Protein AF-A0A7K4FVN0-F1 (afdb_monomer_lite)

Structure (mmCIF, N/CA/C/O backbone):
data_AF-A0A7K4FVN0-F1
#
_entry.id   AF-A0A7K4FVN0-F1
#
loop_
_atom_site.group_PDB
_atom_site.id
_atom_site.type_symbol
_atom_site.label_atom_id
_atom_site.label_alt_id
_atom_site.label_comp_id
_atom_site.label_asym_id
_atom_site.label_entity_id
_atom_site.label_seq_id
_atom_site.pdbx_PDB_ins_code
_atom_site.Cartn_x
_atom_site.Cartn_y
_atom_site.Cartn_z
_atom_site.occupancy
_atom_site.B_iso_or_equiv
_atom_site.auth_seq_id
_atom_site.auth_comp_id
_atom_site.auth_asym_id
_atom_site.auth_atom_id
_atom_site.pdbx_PDB_model_num
ATOM 1 N N . MET A 1 1 ? -0.859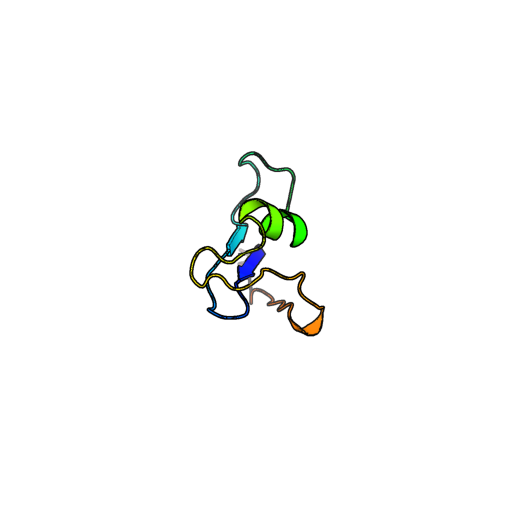 5.494 14.327 1.00 69.50 1 MET A N 1
ATOM 2 C CA . MET A 1 1 ? -0.493 5.417 12.899 1.00 69.50 1 MET A CA 1
ATOM 3 C C . MET A 1 1 ? -1.531 6.194 12.114 1.00 69.50 1 MET A C 1
ATOM 5 O O . MET A 1 1 ? -2.696 6.095 12.482 1.00 69.50 1 MET A O 1
ATOM 9 N N . VAL A 1 2 ? -1.125 6.981 11.118 1.00 82.00 2 VAL A N 1
ATOM 10 C CA . VAL A 1 2 ? -2.071 7.770 10.305 1.00 82.00 2 VAL A CA 1
ATOM 11 C C . VAL A 1 2 ? -2.349 7.057 8.984 1.00 82.00 2 VAL A C 1
ATOM 13 O O . VAL A 1 2 ? -3.506 6.842 8.650 1.00 82.00 2 VAL A O 1
ATOM 16 N N . VAL A 1 3 ? -1.300 6.609 8.282 1.00 89.56 3 VAL A N 1
ATOM 17 C CA . VAL A 1 3 ? -1.416 5.851 7.025 1.00 89.56 3 VAL A CA 1
ATOM 18 C C . VAL A 1 3 ? -0.395 4.716 6.999 1.00 89.56 3 VAL A C 1
ATOM 20 O O . VAL A 1 3 ? 0.751 4.890 7.418 1.00 89.56 3 VAL A O 1
ATOM 23 N N . ARG A 1 4 ? -0.810 3.546 6.508 1.00 92.31 4 ARG A N 1
ATOM 24 C CA . ARG A 1 4 ? 0.049 2.376 6.308 1.00 92.31 4 ARG A CA 1
ATOM 25 C C . ARG A 1 4 ? -0.328 1.671 5.008 1.00 92.31 4 ARG A C 1
ATOM 27 O O . ARG A 1 4 ? -1.495 1.348 4.813 1.00 92.31 4 ARG A O 1
ATOM 34 N N . TYR A 1 5 ? 0.665 1.368 4.178 1.00 94.56 5 TYR A N 1
ATOM 35 C CA . TYR A 1 5 ? 0.508 0.526 2.994 1.00 94.56 5 TYR A CA 1
ATOM 36 C C . TYR A 1 5 ? 0.977 -0.893 3.295 1.00 94.56 5 TYR A C 1
ATOM 38 O O . TYR A 1 5 ? 2.066 -1.097 3.833 1.00 94.56 5 TYR A O 1
ATOM 46 N N . THR A 1 6 ? 0.166 -1.881 2.924 1.00 95.44 6 THR A N 1
ATOM 47 C CA . THR A 1 6 ? 0.486 -3.300 3.122 1.00 95.44 6 THR A CA 1
ATOM 48 C C . THR A 1 6 ? 0.332 -4.077 1.825 1.00 95.44 6 THR A C 1
ATOM 50 O O . THR A 1 6 ? -0.540 -3.784 1.012 1.00 95.44 6 THR A O 1
ATOM 53 N N . CYS A 1 7 ? 1.198 -5.066 1.617 1.00 96.00 7 CYS A N 1
ATOM 54 C CA . CYS A 1 7 ? 1.087 -5.973 0.489 1.00 96.00 7 CYS A CA 1
ATOM 55 C C 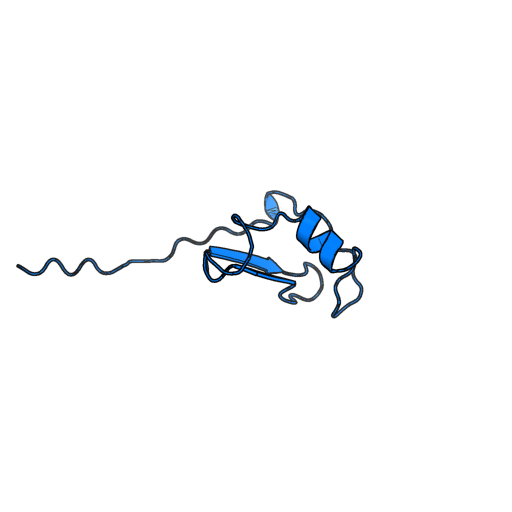. CYS A 1 7 ? -0.146 -6.863 0.665 1.00 96.00 7 CYS A C 1
ATOM 57 O O . CYS A 1 7 ? -0.205 -7.661 1.601 1.00 96.00 7 CYS A O 1
ATOM 59 N N . LYS A 1 8 ? -1.071 -6.792 -0.294 1.00 93.81 8 LYS A N 1
ATOM 60 C CA . LYS A 1 8 ? -2.294 -7.603 -0.335 1.00 93.81 8 LYS A CA 1
ATOM 61 C C . LYS A 1 8 ? -2.038 -9.110 -0.228 1.00 93.81 8 LYS A C 1
ATOM 63 O O . LYS A 1 8 ? -2.811 -9.819 0.400 1.00 93.81 8 LYS A O 1
ATOM 68 N N . LYS A 1 9 ? -0.944 -9.604 -0.823 1.00 95.88 9 LYS A N 1
ATOM 69 C CA . LYS A 1 9 ? -0.644 -11.044 -0.874 1.00 95.88 9 LYS A CA 1
ATOM 70 C C . LYS A 1 9 ? -0.016 -11.586 0.411 1.00 95.88 9 LYS A C 1
ATOM 72 O O . LYS A 1 9 ? -0.370 -12.674 0.841 1.00 95.88 9 LYS A O 1
ATOM 77 N N . CYS A 1 10 ? 0.968 -10.888 0.983 1.00 96.19 10 CYS A N 1
ATOM 78 C CA . CYS A 1 10 ? 1.787 -11.429 2.082 1.00 96.19 10 CYS A CA 1
ATOM 79 C C . CYS A 1 10 ? 1.747 -10.605 3.377 1.00 96.19 10 CYS A C 1
ATOM 81 O O . CYS A 1 10 ? 2.469 -10.929 4.320 1.00 96.19 10 CYS A O 1
ATOM 83 N N . GLY A 1 11 ? 0.974 -9.516 3.414 1.00 95.56 11 GLY A N 1
ATOM 84 C CA . GLY A 1 11 ? 0.831 -8.641 4.580 1.00 95.56 11 GLY A CA 1
AT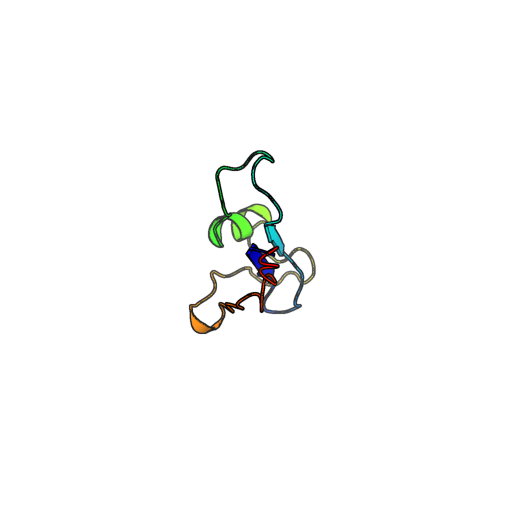OM 85 C C . GLY A 1 11 ? 2.063 -7.795 4.912 1.00 95.56 11 GLY A C 1
ATOM 86 O O . GLY A 1 11 ? 2.072 -7.114 5.933 1.00 95.56 11 GLY A O 1
ATOM 87 N N . PHE A 1 12 ? 3.111 -7.822 4.083 1.00 96.62 12 PHE A N 1
ATOM 88 C CA . PHE A 1 12 ? 4.318 -7.030 4.316 1.00 96.62 12 PHE A CA 1
ATOM 89 C C . PHE A 1 12 ? 4.009 -5.529 4.332 1.00 96.62 12 PHE A C 1
ATOM 91 O O . PHE A 1 12 ? 3.310 -5.036 3.447 1.00 96.62 12 PHE A O 1
ATOM 98 N N . GLU A 1 13 ? 4.544 -4.806 5.313 1.00 95.50 13 GLU A N 1
ATOM 99 C CA . GLU A 1 13 ? 4.397 -3.355 5.410 1.00 95.50 13 GLU A CA 1
ATOM 100 C C . GLU A 1 13 ? 5.307 -2.683 4.378 1.00 95.50 13 GLU A C 1
ATOM 102 O O . GLU A 1 13 ? 6.525 -2.675 4.519 1.00 95.50 13 GLU A O 1
ATOM 107 N N . LEU A 1 14 ? 4.702 -2.150 3.316 1.00 94.31 14 LEU A N 1
ATOM 108 C CA . LEU A 1 14 ? 5.421 -1.451 2.250 1.00 94.31 14 LEU A CA 1
ATOM 109 C C . LEU A 1 14 ? 5.815 -0.042 2.688 1.00 94.31 14 LEU A C 1
ATOM 111 O O . LEU A 1 14 ? 6.836 0.476 2.263 1.00 94.31 14 LEU A O 1
ATOM 115 N N . TYR A 1 15 ? 4.985 0.604 3.501 1.00 92.12 15 TYR A N 1
ATOM 116 C CA . TYR A 1 15 ? 5.262 1.947 3.984 1.00 92.12 15 TYR A CA 1
ATOM 117 C C . TYR A 1 15 ? 4.418 2.266 5.207 1.00 92.12 15 TYR A C 1
ATOM 119 O O . TYR A 1 15 ? 3.247 1.880 5.294 1.00 92.12 15 TYR A O 1
ATOM 127 N N . ARG A 1 16 ? 4.997 3.049 6.113 1.00 90.31 16 ARG A N 1
ATOM 128 C CA . ARG A 1 16 ? 4.330 3.589 7.290 1.00 90.31 16 ARG A CA 1
ATOM 129 C C . ARG A 1 16 ? 4.576 5.085 7.371 1.00 90.31 16 ARG A C 1
ATOM 131 O O . ARG A 1 16 ? 5.716 5.533 7.394 1.00 90.31 16 ARG A O 1
ATOM 138 N N . PHE A 1 17 ? 3.490 5.843 7.469 1.00 86.62 17 PHE A N 1
ATOM 139 C CA . PHE A 1 17 ? 3.553 7.266 7.765 1.00 86.62 17 PHE A CA 1
ATOM 140 C C . PHE A 1 17 ? 3.539 7.483 9.284 1.00 86.62 17 PHE A C 1
ATOM 142 O O . PHE A 1 17 ? 2.521 7.224 9.941 1.00 86.62 17 PHE A O 1
ATOM 149 N N . GLU A 1 18 ? 4.663 7.944 9.840 1.00 79.94 18 GLU A N 1
ATOM 150 C CA . GLU A 1 18 ? 4.823 8.156 11.287 1.00 79.94 18 GLU A CA 1
ATOM 151 C C . GLU A 1 18 ? 4.742 9.627 11.706 1.00 79.94 18 GLU A C 1
ATOM 153 O O . GLU A 1 18 ? 3.983 9.944 12.622 1.00 79.94 18 GLU A O 1
ATOM 158 N N . LYS A 1 19 ? 5.478 10.527 11.043 1.00 72.38 19 LYS A N 1
ATOM 159 C CA . LYS A 1 19 ? 5.522 11.957 11.383 1.00 72.38 19 LYS A CA 1
ATOM 160 C C . LYS A 1 19 ? 5.777 12.836 10.159 1.00 72.38 19 LYS A C 1
ATOM 162 O O . LYS A 1 19 ? 6.365 12.393 9.177 1.00 72.38 19 LYS A O 1
ATOM 167 N N . VAL A 1 20 ? 5.354 14.093 10.258 1.00 66.75 20 VAL A N 1
ATOM 168 C CA . VAL A 1 20 ? 5.728 15.167 9.325 1.00 66.75 20 VAL A CA 1
ATOM 169 C C . VAL A 1 20 ? 7.142 15.673 9.641 1.00 66.75 20 VAL A C 1
ATOM 171 O O . VAL A 1 20 ? 7.556 15.641 10.800 1.00 66.75 20 VAL A O 1
ATOM 174 N N . GLY A 1 21 ? 7.873 16.150 8.628 1.00 64.12 21 GLY A N 1
ATOM 175 C CA . GLY A 1 21 ? 9.180 16.805 8.815 1.00 64.12 21 GLY A CA 1
ATOM 176 C C . GLY A 1 21 ? 10.418 15.961 8.494 1.00 64.12 21 GLY A C 1
ATOM 177 O O . GLY A 1 21 ? 11.490 16.262 9.003 1.00 64.12 21 GLY A O 1
ATOM 178 N N . GLN A 1 22 ? 10.285 14.914 7.676 1.00 54.75 22 GLN A N 1
ATOM 179 C CA . GLN A 1 22 ? 11.391 14.025 7.292 1.00 54.75 22 GLN A CA 1
ATOM 180 C C . GLN A 1 22 ? 11.513 13.929 5.761 1.00 54.75 22 GLN A C 1
ATOM 182 O O . GLN A 1 22 ? 11.466 12.846 5.201 1.00 54.75 22 GLN A O 1
ATOM 187 N N . ASP A 1 23 ? 11.591 15.082 5.084 1.00 57.00 23 ASP A N 1
ATOM 188 C CA . ASP A 1 23 ? 11.881 15.199 3.637 1.00 57.00 23 ASP A CA 1
ATOM 189 C C . ASP A 1 23 ? 10.715 14.957 2.653 1.00 57.00 23 ASP A C 1
ATOM 191 O O . ASP A 1 23 ? 10.935 14.805 1.451 1.00 57.00 23 ASP A O 1
ATOM 195 N N . PHE A 1 24 ? 9.455 14.960 3.111 1.00 62.03 24 PHE A N 1
ATOM 196 C CA . PHE A 1 24 ? 8.302 14.837 2.206 1.00 62.03 24 PHE A CA 1
ATOM 197 C C . PHE A 1 24 ? 7.096 15.687 2.628 1.00 62.03 24 PHE A C 1
ATOM 199 O O . PHE A 1 24 ? 6.657 15.645 3.781 1.00 62.03 24 PHE A O 1
ATOM 206 N N . TYR A 1 25 ? 6.536 16.441 1.676 1.00 62.66 25 TYR A N 1
ATOM 207 C CA . TYR A 1 25 ? 5.313 17.223 1.862 1.00 62.66 25 TYR A CA 1
ATOM 208 C C . TYR A 1 25 ? 4.090 16.294 1.797 1.00 62.66 25 TYR A C 1
ATOM 210 O O . TYR A 1 25 ? 3.434 16.170 0.768 1.00 62.66 25 TYR A O 1
ATOM 218 N N . GLY A 1 26 ? 3.789 15.617 2.907 1.00 77.75 26 GLY A N 1
ATOM 219 C CA . GLY A 1 26 ? 2.530 14.889 3.095 1.00 77.75 26 GLY A CA 1
ATOM 220 C C . GLY A 1 26 ? 2.617 13.367 2.966 1.00 77.75 26 GLY A C 1
ATOM 221 O O . GLY A 1 26 ? 3.650 12.752 3.229 1.00 77.75 26 GLY A O 1
ATOM 222 N N . VAL A 1 27 ? 1.481 12.750 2.631 1.00 85.69 27 VAL A N 1
ATOM 223 C CA . VAL A 1 27 ? 1.316 11.291 2.562 1.00 85.69 27 VAL A CA 1
ATOM 224 C C . VAL A 1 27 ? 1.597 10.809 1.140 1.00 85.69 27 VAL A C 1
ATOM 226 O O . VAL A 1 27 ? 0.977 11.284 0.193 1.00 85.69 27 VAL A O 1
ATOM 229 N N . ARG A 1 28 ? 2.485 9.817 0.999 1.00 87.88 28 ARG A N 1
ATOM 230 C CA . ARG A 1 28 ? 2.748 9.128 -0.275 1.00 87.88 28 ARG A CA 1
ATOM 231 C C . ARG A 1 28 ? 1.475 8.504 -0.836 1.00 87.88 28 ARG A C 1
ATOM 233 O O . ARG A 1 28 ? 0.738 7.852 -0.098 1.00 87.88 28 ARG A O 1
ATOM 240 N N . THR A 1 29 ? 1.256 8.632 -2.135 1.00 90.94 29 THR A N 1
ATOM 241 C CA . THR A 1 29 ? 0.171 7.970 -2.872 1.00 90.94 29 THR A CA 1
ATOM 242 C C . THR A 1 29 ? 0.500 6.496 -3.161 1.00 90.94 29 THR A C 1
ATOM 244 O O . THR A 1 29 ? 1.677 6.125 -3.197 1.00 90.94 29 THR A O 1
ATOM 247 N N . PRO A 1 30 ? -0.500 5.632 -3.432 1.00 92.44 30 PRO A N 1
ATOM 248 C CA . PRO A 1 30 ? -0.243 4.241 -3.815 1.00 92.44 30 PRO A CA 1
ATOM 249 C C . PRO A 1 30 ? 0.683 4.112 -5.036 1.00 92.44 30 PRO A C 1
ATOM 251 O O . PRO A 1 30 ? 1.546 3.234 -5.074 1.00 92.44 30 PRO A O 1
ATOM 254 N N . SER A 1 31 ? 0.540 5.014 -6.013 1.00 93.38 31 SER A N 1
ATOM 255 C CA . SER A 1 31 ? 1.372 5.053 -7.219 1.00 93.38 31 SER A CA 1
ATOM 256 C C . SER A 1 31 ? 2.842 5.325 -6.901 1.00 93.38 31 SER A C 1
ATOM 258 O O . SER A 1 31 ? 3.718 4.693 -7.482 1.00 93.38 31 SER A O 1
ATOM 260 N N . GLU A 1 32 ? 3.136 6.208 -5.945 1.00 92.12 32 GLU A N 1
ATOM 261 C CA . GLU A 1 32 ? 4.513 6.447 -5.501 1.00 92.12 32 GLU A CA 1
ATOM 262 C C . GLU A 1 32 ? 5.103 5.236 -4.783 1.00 92.12 32 GLU A C 1
ATOM 264 O O . GLU A 1 32 ? 6.240 4.861 -5.062 1.00 92.12 32 GLU A O 1
ATOM 269 N N . ILE A 1 33 ? 4.328 4.585 -3.904 1.00 93.44 33 ILE A N 1
ATOM 270 C CA . ILE A 1 33 ? 4.762 3.346 -3.242 1.00 93.44 33 ILE A CA 1
ATOM 271 C C . ILE A 1 33 ? 5.102 2.278 -4.283 1.00 93.44 33 ILE A C 1
ATOM 273 O O . ILE A 1 33 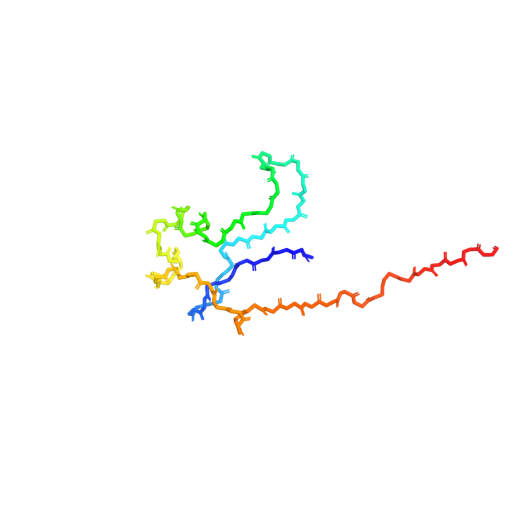? 6.126 1.604 -4.173 1.00 93.44 33 ILE A O 1
ATOM 277 N N . ARG A 1 34 ? 4.283 2.152 -5.332 1.00 94.38 34 ARG A N 1
ATOM 278 C CA . ARG A 1 34 ? 4.550 1.247 -6.452 1.00 94.38 34 ARG A CA 1
ATOM 279 C C . ARG A 1 34 ? 5.869 1.589 -7.151 1.00 94.38 34 ARG A C 1
ATOM 281 O O . ARG A 1 34 ? 6.658 0.678 -7.396 1.00 94.38 34 ARG A O 1
ATOM 288 N N . SER A 1 35 ? 6.123 2.864 -7.442 1.00 93.62 35 SER A N 1
ATOM 289 C CA . SER A 1 35 ? 7.354 3.313 -8.108 1.00 93.62 35 SER A CA 1
ATOM 290 C C . SER A 1 35 ? 8.613 3.055 -7.276 1.00 93.62 35 SER A C 1
ATOM 292 O O . SER A 1 35 ? 9.608 2.593 -7.826 1.00 93.62 35 SER A O 1
ATOM 294 N N . ILE A 1 36 ? 8.560 3.273 -5.956 1.00 92.94 36 ILE A N 1
ATOM 295 C CA . ILE A 1 36 ? 9.690 3.037 -5.035 1.00 92.94 36 ILE A CA 1
ATOM 296 C C . ILE A 1 36 ? 10.185 1.586 -5.107 1.00 92.94 36 ILE A C 1
ATOM 298 O O . ILE A 1 36 ? 11.386 1.336 -5.060 1.00 92.94 36 ILE A O 1
ATOM 302 N N . TYR A 1 37 ? 9.266 0.631 -5.258 1.00 94.81 37 TYR A N 1
ATOM 303 C CA . TYR A 1 37 ? 9.585 -0.797 -5.297 1.00 94.81 37 TYR A CA 1
ATOM 304 C C . TYR A 1 37 ? 9.599 -1.393 -6.715 1.00 94.81 37 TYR A C 1
ATOM 306 O O . TYR A 1 37 ? 9.478 -2.608 -6.878 1.00 94.81 37 TYR A O 1
ATOM 314 N N . GLY A 1 38 ? 9.688 -0.569 -7.766 1.00 95.06 38 GLY A N 1
ATOM 315 C CA . GLY A 1 38 ? 9.720 -1.060 -9.151 1.00 95.06 38 GLY A CA 1
ATOM 316 C C . GLY A 1 38 ? 8.484 -1.887 -9.537 1.00 95.06 38 GLY A C 1
ATOM 317 O O . GLY A 1 38 ? 8.561 -2.817 -10.338 1.00 95.06 38 GLY A O 1
ATOM 318 N N . GLY A 1 39 ? 7.338 -1.600 -8.920 1.00 95.50 39 GLY A N 1
ATOM 319 C CA . GLY A 1 39 ? 6.075 -2.280 -9.179 1.00 95.50 39 GLY A CA 1
ATOM 320 C C . GLY A 1 39 ? 5.900 -3.649 -8.523 1.00 95.50 39 GLY A C 1
ATOM 321 O O . GLY A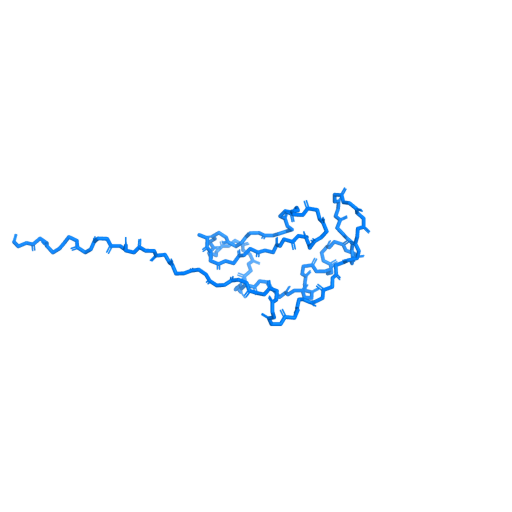 1 39 ? 4.878 -4.285 -8.782 1.00 95.50 39 GLY A O 1
ATOM 322 N N . ARG A 1 40 ? 6.833 -4.119 -7.683 1.00 97.12 40 ARG A N 1
ATOM 323 C CA . ARG A 1 40 ? 6.752 -5.444 -7.045 1.00 97.12 40 ARG A CA 1
ATOM 324 C C . ARG A 1 40 ? 7.051 -5.399 -5.553 1.00 97.12 40 ARG A C 1
ATOM 326 O O . ARG A 1 40 ? 7.914 -4.669 -5.097 1.00 97.12 40 ARG A O 1
ATOM 333 N N . CYS A 1 41 ? 6.359 -6.224 -4.774 1.00 96.69 41 CYS A N 1
ATOM 334 C CA . CYS A 1 41 ? 6.616 -6.362 -3.348 1.00 96.69 41 CYS A CA 1
ATOM 335 C C . CYS A 1 41 ? 8.037 -6.910 -3.121 1.00 96.69 41 CYS A C 1
ATOM 337 O O . CYS A 1 41 ? 8.334 -7.999 -3.622 1.00 96.69 41 CYS A O 1
ATOM 339 N N . PRO A 1 42 ? 8.876 -6.248 -2.304 1.00 96.56 42 PRO A N 1
ATOM 340 C CA . PRO A 1 42 ? 10.253 -6.685 -2.064 1.00 96.56 42 PRO A CA 1
ATOM 341 C C . PRO A 1 42 ? 10.335 -8.012 -1.296 1.00 96.56 42 PRO A C 1
ATOM 343 O O . PRO A 1 42 ? 11.364 -8.675 -1.329 1.00 96.56 42 PRO A O 1
ATOM 346 N N . LYS A 1 43 ? 9.256 -8.418 -0.607 1.00 97.06 43 LYS A N 1
ATOM 347 C CA . LYS A 1 43 ? 9.220 -9.659 0.178 1.00 97.06 43 LYS A CA 1
ATOM 348 C C . LYS A 1 43 ? 8.746 -10.875 -0.620 1.00 97.06 43 LYS A C 1
ATOM 350 O O . LYS A 1 43 ? 9.290 -11.956 -0.449 1.00 97.06 43 LYS A O 1
ATOM 355 N N . CYS A 1 44 ? 7.693 -10.742 -1.429 1.00 97.25 44 CYS A N 1
ATOM 356 C CA . CYS A 1 44 ? 7.046 -11.893 -2.084 1.00 97.25 44 CYS A CA 1
ATOM 357 C C . CYS A 1 44 ? 6.987 -11.807 -3.616 1.00 97.25 44 CYS A C 1
ATOM 359 O O . CYS A 1 44 ? 6.402 -12.687 -4.246 1.00 97.25 44 CYS A O 1
ATOM 361 N N . GLY A 1 45 ? 7.514 -10.732 -4.215 1.00 95.88 45 GLY A N 1
ATOM 362 C CA . GLY A 1 45 ? 7.546 -10.518 -5.666 1.00 95.88 45 GLY A CA 1
ATOM 363 C C . GLY A 1 45 ? 6.192 -10.221 -6.321 1.00 95.88 45 GLY A C 1
ATOM 364 O O . GLY A 1 45 ? 6.134 -10.020 -7.533 1.00 95.88 45 GLY A O 1
ATOM 365 N N . HIS A 1 46 ? 5.098 -10.183 -5.553 1.00 96.38 46 HIS A N 1
ATOM 366 C CA . HIS A 1 46 ? 3.767 -9.883 -6.081 1.00 96.38 46 HIS A CA 1
ATOM 367 C C . HIS A 1 46 ? 3.695 -8.464 -6.646 1.00 96.38 46 HIS A C 1
ATOM 369 O O . HIS A 1 46 ? 4.301 -7.552 -6.084 1.00 96.38 46 HIS A O 1
ATOM 375 N N . ALA A 1 47 ? 2.944 -8.277 -7.731 1.00 96.25 47 ALA A N 1
ATOM 376 C CA . ALA A 1 47 ? 2.728 -6.957 -8.305 1.00 96.25 47 ALA A CA 1
ATOM 377 C C . ALA A 1 47 ? 2.052 -6.035 -7.279 1.00 96.25 47 ALA A C 1
ATOM 379 O O . ALA A 1 47 ? 1.138 -6.444 -6.566 1.00 96.25 47 ALA A O 1
ATOM 380 N N . ILE A 1 48 ? 2.538 -4.801 -7.175 1.00 95.12 48 ILE A N 1
ATOM 381 C CA . ILE A 1 48 ? 1.889 -3.767 -6.372 1.00 95.12 48 ILE A CA 1
ATOM 382 C C . ILE A 1 48 ? 0.881 -3.067 -7.276 1.00 95.12 48 ILE A C 1
ATOM 384 O O . ILE A 1 48 ? 1.256 -2.441 -8.270 1.00 95.12 48 ILE A O 1
ATOM 388 N N . GLU A 1 49 ? -0.388 -3.190 -6.916 1.00 91.69 49 GLU A N 1
ATOM 389 C CA . GLU A 1 49 ? -1.522 -2.597 -7.617 1.00 91.69 49 GLU A CA 1
ATOM 390 C C . GLU A 1 49 ? -2.103 -1.445 -6.793 1.00 91.69 49 GLU A C 1
ATOM 392 O O . GLU A 1 49 ? -1.931 -1.380 -5.572 1.00 91.69 49 GLU A O 1
ATOM 397 N N . THR A 1 50 ? -2.785 -0.518 -7.463 1.00 92.12 50 THR A N 1
ATOM 398 C CA . THR A 1 50 ? -3.526 0.542 -6.776 1.00 92.12 50 THR A CA 1
ATOM 399 C C . THR A 1 50 ? -4.729 -0.086 -6.066 1.00 92.12 50 THR A C 1
ATOM 401 O O . THR A 1 50 ? -5.506 -0.774 -6.727 1.00 92.12 50 THR A O 1
ATOM 404 N N . PRO A 1 51 ? -4.906 0.129 -4.749 1.00 91.50 51 PRO A N 1
ATOM 405 C CA . PRO A 1 51 ? -6.022 -0.453 -4.017 1.00 91.50 51 PRO A CA 1
ATOM 406 C C . PRO A 1 51 ? -7.354 0.148 -4.475 1.00 91.50 51 PRO A C 1
ATOM 408 O O . PRO A 1 51 ? -7.456 1.345 -4.751 1.00 91.50 51 PRO A O 1
ATOM 411 N N . THR A 1 52 ? -8.387 -0.684 -4.501 1.00 93.19 52 THR A N 1
ATOM 412 C CA . THR A 1 52 ? -9.785 -0.264 -4.647 1.00 93.19 52 THR A CA 1
ATOM 413 C C . THR A 1 52 ? -10.351 0.213 -3.306 1.00 93.19 52 THR A C 1
ATOM 415 O O . THR A 1 52 ? -9.789 -0.062 -2.245 1.00 93.19 52 THR A O 1
ATOM 418 N N . LEU A 1 53 ? -11.495 0.910 -3.322 1.00 91.31 53 LEU A N 1
ATOM 419 C CA . LEU A 1 53 ? -12.122 1.438 -2.098 1.00 91.31 53 LEU A CA 1
ATOM 420 C C . LEU A 1 53 ? -12.424 0.349 -1.056 1.00 91.31 53 LEU A C 1
ATOM 422 O O . LEU A 1 53 ? -12.283 0.593 0.138 1.00 91.31 53 LEU A O 1
ATOM 426 N N . SER A 1 54 ? -12.788 -0.858 -1.496 1.00 91.94 54 SER A N 1
ATOM 427 C CA . SER A 1 54 ? -13.101 -1.991 -0.615 1.00 91.94 54 SER A CA 1
ATOM 428 C C . SER A 1 54 ? -11.891 -2.526 0.157 1.00 91.94 54 SER A C 1
ATOM 430 O O . SER A 1 54 ? -12.057 -3.240 1.141 1.00 91.94 54 SER A O 1
ATOM 432 N N . GLU A 1 55 ? -10.676 -2.199 -0.279 1.00 91.06 55 GLU A N 1
ATOM 433 C CA . GLU A 1 55 ? -9.424 -2.654 0.337 1.00 91.06 55 GLU A CA 1
ATOM 434 C C . GLU A 1 55 ? -8.877 -1.643 1.355 1.00 91.06 55 GLU A C 1
ATOM 436 O O . GLU A 1 55 ? -7.911 -1.927 2.067 1.00 91.06 55 GLU A O 1
ATOM 441 N N . ILE A 1 56 ? -9.486 -0.457 1.437 1.00 92.06 56 ILE A N 1
ATOM 442 C CA . ILE A 1 56 ? -9.058 0.619 2.326 1.00 92.06 56 ILE A CA 1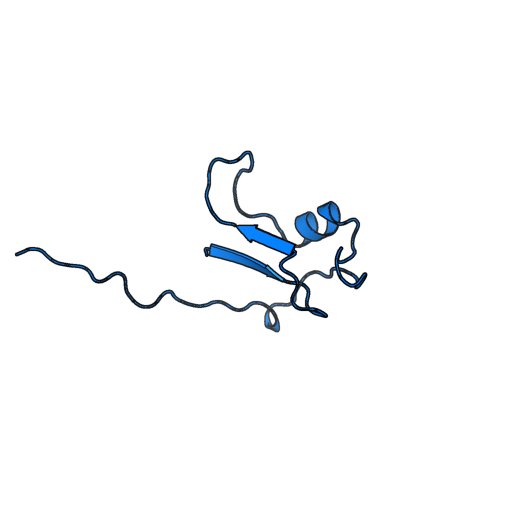
ATOM 443 C C . ILE A 1 56 ? -9.766 0.465 3.675 1.00 92.06 56 ILE A C 1
ATOM 445 O O . ILE A 1 56 ? -10.969 0.681 3.803 1.00 92.06 56 ILE A O 1
ATOM 449 N N . GLY A 1 57 ? -8.997 0.125 4.709 1.00 91.44 57 GLY A N 1
ATOM 450 C CA . GLY A 1 57 ? -9.475 0.089 6.090 1.00 91.44 57 GLY A CA 1
ATOM 451 C C . GLY A 1 57 ? -9.240 1.416 6.811 1.00 91.44 57 GLY A C 1
ATOM 452 O O . GLY A 1 57 ? -8.099 1.865 6.920 1.00 91.44 57 GLY A O 1
ATOM 453 N N . VAL A 1 58 ? -10.299 2.014 7.363 1.00 89.81 58 VAL A N 1
ATOM 454 C CA . VAL A 1 58 ? -10.213 3.203 8.226 1.00 89.81 58 VAL A CA 1
ATOM 455 C C . VAL A 1 58 ? -10.613 2.819 9.645 1.00 89.81 58 VAL A C 1
ATOM 457 O O . VAL A 1 58 ? -11.718 2.340 9.884 1.00 89.81 58 VAL A O 1
ATOM 460 N N . THR A 1 59 ? -9.716 3.038 10.606 1.00 88.81 59 THR A N 1
ATOM 461 C CA . THR A 1 59 ? -9.981 2.770 12.025 1.00 88.81 59 THR A CA 1
ATOM 462 C C . THR A 1 59 ? -9.888 4.055 12.832 1.00 88.81 59 THR A C 1
ATOM 464 O O . THR A 1 59 ? -8.852 4.722 12.814 1.00 88.81 59 THR A O 1
ATOM 467 N N . LEU A 1 60 ? -10.938 4.380 13.586 1.00 85.25 60 LEU A N 1
ATOM 468 C CA . LEU A 1 60 ? -10.916 5.498 14.525 1.00 85.25 60 LEU A CA 1
ATOM 469 C C . LEU A 1 60 ? -10.146 5.108 15.790 1.00 85.25 60 LEU A C 1
ATOM 471 O O . LEU A 1 60 ? -10.356 4.039 16.368 1.00 85.25 60 LEU A O 1
ATOM 475 N N . ARG A 1 61 ? -9.260 5.994 16.250 1.00 79.62 61 ARG A N 1
ATOM 476 C CA . ARG A 1 61 ? -8.568 5.815 17.529 1.00 79.62 61 ARG A CA 1
ATOM 477 C C . ARG A 1 61 ? -9.581 6.066 18.652 1.00 79.62 61 ARG A C 1
ATOM 479 O O . ARG A 1 61 ? -10.040 7.191 18.818 1.00 79.62 61 ARG A O 1
ATOM 486 N N . LYS A 1 62 ? -9.953 5.033 19.415 1.00 68.62 62 LYS A N 1
ATOM 487 C CA . LYS A 1 62 ? -10.825 5.192 20.591 1.00 68.62 62 LYS A CA 1
ATOM 488 C C . LYS A 1 62 ? -10.114 6.050 21.652 1.00 68.62 62 LYS A C 1
ATOM 490 O O . LYS A 1 62 ? -9.149 5.592 22.251 1.00 68.62 62 LYS A O 1
ATOM 495 N N . GLY A 1 63 ? -10.611 7.274 21.850 1.00 57.03 63 GLY A N 1
ATOM 496 C CA . GLY A 1 63 ? -10.485 8.097 23.060 1.00 57.03 63 GLY A CA 1
ATOM 497 C C . GLY A 1 63 ? -9.089 8.601 23.435 1.00 57.03 63 GLY A C 1
ATOM 498 O O . GLY A 1 63 ? -8.349 7.926 24.145 1.00 57.03 63 GLY A O 1
ATOM 499 N N . ALA A 1 64 ? -8.785 9.858 23.100 1.00 56.50 64 ALA A N 1
ATOM 500 C CA . ALA A 1 64 ? -8.001 10.675 24.021 1.00 56.50 64 ALA A CA 1
ATOM 501 C C . ALA A 1 64 ? -8.899 10.922 25.242 1.00 56.50 64 ALA A C 1
ATOM 503 O O . ALA A 1 64 ? -9.969 11.510 25.102 1.00 56.50 64 ALA A O 1
ATOM 504 N N . LYS A 1 65 ? -8.534 10.406 26.420 1.00 51.16 65 LYS A N 1
ATOM 505 C CA . LYS A 1 65 ? -9.207 10.803 27.659 1.00 51.16 65 LYS A CA 1
ATOM 506 C C . LYS A 1 65 ? -8.952 12.299 27.837 1.00 51.16 65 LYS A C 1
ATOM 508 O O . LYS A 1 65 ? -7.830 12.686 28.148 1.00 51.16 65 LYS A O 1
ATOM 513 N N . THR A 1 66 ? -9.961 13.129 27.597 1.00 53.69 66 THR A N 1
ATOM 514 C CA . THR A 1 66 ? -9.938 14.531 28.010 1.00 53.69 66 THR A CA 1
ATOM 515 C C . THR A 1 66 ? -9.993 14.535 29.530 1.00 53.69 66 THR A C 1
ATOM 517 O O . THR A 1 66 ? -11.069 14.451 30.117 1.00 53.69 66 THR A O 1
ATOM 520 N N . THR A 1 67 ? -8.835 14.564 30.183 1.00 55.06 67 THR A N 1
ATOM 521 C CA . THR A 1 67 ? -8.772 14.945 31.591 1.00 55.06 67 THR A CA 1
ATOM 522 C C . THR A 1 67 ? -9.079 16.438 31.638 1.00 55.06 67 THR A C 1
ATOM 524 O O . THR A 1 67 ? -8.189 17.266 31.478 1.00 55.06 67 THR A O 1
ATOM 527 N N . LEU A 1 68 ? -10.361 16.785 31.771 1.00 57.56 68 LEU A N 1
ATOM 528 C CA . LEU A 1 68 ? -10.759 18.091 32.282 1.00 57.56 68 LEU A CA 1
ATOM 529 C C . LEU A 1 68 ? -10.242 18.145 33.723 1.00 57.56 68 LEU A C 1
ATOM 531 O O . LEU A 1 68 ? -10.784 17.475 34.599 1.00 57.56 68 LEU A O 1
ATOM 535 N N . MET A 1 69 ? -9.134 18.853 33.936 1.00 49.00 69 MET A N 1
ATOM 536 C CA . MET A 1 69 ? -8.739 19.274 35.275 1.00 49.00 69 MET A CA 1
ATOM 537 C C . MET A 1 69 ? -9.717 20.371 35.693 1.00 49.00 69 MET A C 1
ATOM 539 O O . MET A 1 69 ? -9.783 21.415 35.042 1.00 49.00 69 MET A O 1
ATOM 543 N N . ALA A 1 70 ? -10.532 20.046 36.696 1.00 48.75 70 ALA A N 1
ATOM 544 C CA . ALA A 1 70 ? -11.315 20.995 37.476 1.00 48.75 70 ALA A CA 1
ATOM 545 C C . ALA A 1 70 ? -10.408 21.731 38.468 1.00 48.75 70 ALA A C 1
ATOM 547 O O . ALA A 1 70 ? -9.390 21.122 38.879 1.00 48.75 70 ALA A O 1
#

Secondary structure (DSSP, 8-state):
--EEEE-TTT--EEEEE--S-SS-SSPPPHHHHHHHTTTB-TTT-PBP-PPPGGG---------------

Foldseek 3Di:
DQDWDADPPPRHTLDDDDDPDDPDDDDDALVVSCVVVVQADPPPRHGRDHDDPVPDDDDDDPDPDPPPDD

Sequence (70 aa):
MVVRYTCKKCGFELYRFEKVGQDFYGVRTPSEIRSIYGGRCPKCGHAIETPTLSEIGVTLRKGAKTTLMA

Radius of gyration: 15.77 Å; chains: 1; bounding box: 25×33×47 Å

pLDDT: mean 84.16, std 15.08, range [48.75, 97.25]